Protein AF-A0A258X169-F1 (afdb_monomer_lite)

Foldseek 3Di:
DVVVVVVVVVVVVVVVVVVVVLVVQLVCLVPDDDPDPVVSVVSNCCSVCVVVVVVVVCVVPVVVPPDPPVVVVVLVVVLVVVLVVLVVCVVVVVDDPVVSVVVNVCSVPVPD

Secondary structure (DSSP, 8-state):
-HHHHHHHHHHHHHHHHHHHHHHHHHHHHHHS--SSHHHHHHHHHHHHHHHHHHHHHHHHHHTTT---THHHHHHHHHHHHHHHHHHHHHHTTSS-HHHHHHHHHHHHTTT-

Sequence (112 aa):
MEMMFGFVVFFYAMIVGVFILWLWALIDILISKFQDNLMQIVWLLVVFFLPFIGVILYLLMGRSMKLSRDHYSNNANQKYEQLSKIKELLDNGAISQEEFEAEKEKILNRDD

Structure (mmCIF, N/CA/C/O backbone):
data_AF-A0A258X169-F1
#
_entry.id   AF-A0A258X169-F1
#
loop_
_atom_site.group_PDB
_atom_site.id
_atom_site.type_symbol
_atom_site.label_atom_id
_atom_site.label_alt_id
_atom_site.label_comp_id
_atom_site.label_asym_id
_atom_site.label_entity_id
_atom_site.label_seq_id
_atom_site.pdbx_PDB_ins_code
_atom_site.Cartn_x
_atom_site.Cartn_y
_atom_site.Cartn_z
_atom_site.occupancy
_atom_site.B_iso_or_equiv
_atom_site.auth_seq_id
_atom_site.auth_comp_id
_atom_site.auth_asym_id
_atom_site.auth_atom_id
_atom_site.pdbx_PDB_model_num
ATOM 1 N N . MET A 1 1 ? -15.936 17.761 -17.996 1.00 69.56 1 MET A N 1
ATOM 2 C CA . MET A 1 1 ? -15.572 16.559 -18.776 1.00 69.56 1 MET A CA 1
ATOM 3 C C . MET A 1 1 ? -14.177 16.719 -19.377 1.00 69.56 1 MET A C 1
ATOM 5 O O . MET A 1 1 ? -13.305 15.951 -19.001 1.00 69.56 1 MET A O 1
ATOM 9 N N . GLU A 1 2 ? -13.921 17.783 -20.146 1.00 81.00 2 GLU A N 1
ATOM 10 C CA . GLU A 1 2 ? -12.597 18.119 -20.723 1.00 81.00 2 GLU A CA 1
ATOM 11 C C . GLU A 1 2 ? -11.435 18.165 -19.707 1.00 81.00 2 GLU A C 1
ATOM 13 O O . GLU A 1 2 ? -10.386 17.564 -19.920 1.00 81.00 2 GLU A O 1
ATOM 18 N N . MET A 1 3 ? -11.630 18.803 -18.546 1.00 84.69 3 MET A N 1
ATOM 19 C CA . MET A 1 3 ? -10.583 18.899 -17.512 1.00 84.69 3 MET A CA 1
ATOM 20 C C . MET A 1 3 ? -10.167 17.529 -16.948 1.00 84.69 3 MET A C 1
ATOM 22 O O . MET A 1 3 ? -8.992 17.304 -16.682 1.00 84.69 3 MET A O 1
ATOM 26 N N . MET A 1 4 ? -11.106 16.587 -16.800 1.00 87.69 4 MET A N 1
ATOM 27 C CA . MET A 1 4 ? -10.809 15.240 -16.288 1.00 87.69 4 MET A CA 1
ATOM 28 C C . MET A 1 4 ? -9.999 14.420 -17.296 1.00 87.69 4 MET A C 1
ATOM 30 O O . MET A 1 4 ? -9.123 13.658 -16.896 1.00 87.69 4 MET A O 1
ATOM 34 N N . PHE A 1 5 ? -10.255 14.605 -18.594 1.00 90.81 5 PHE A N 1
ATOM 35 C CA . PHE A 1 5 ? -9.509 13.939 -19.658 1.00 90.81 5 PHE A CA 1
ATOM 36 C C . PHE A 1 5 ? -8.026 14.340 -19.643 1.00 90.81 5 PHE A C 1
ATOM 38 O O . PHE A 1 5 ? -7.159 1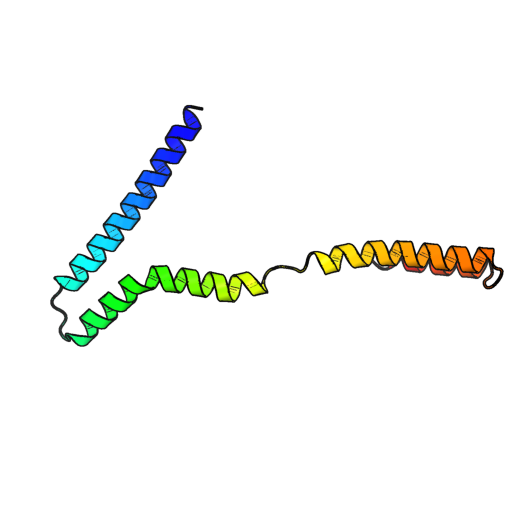3.469 -19.675 1.00 90.81 5 PHE A O 1
ATOM 45 N N . GLY A 1 6 ? -7.729 15.635 -19.480 1.00 92.94 6 GLY A N 1
ATOM 46 C CA . GLY A 1 6 ? -6.351 16.127 -19.365 1.00 92.94 6 GLY A CA 1
ATOM 47 C C . GLY A 1 6 ? -5.583 15.513 -18.189 1.00 92.94 6 GLY A C 1
ATOM 48 O O . GLY A 1 6 ? -4.450 15.065 -18.362 1.00 92.94 6 GLY A O 1
ATOM 49 N N . PHE A 1 7 ? -6.213 15.408 -17.012 1.00 94.19 7 PHE A N 1
ATOM 50 C CA . PHE A 1 7 ? -5.597 14.747 -15.855 1.00 94.19 7 PHE A CA 1
ATOM 51 C C . PHE A 1 7 ? -5.314 13.265 -16.117 1.00 94.19 7 PHE A C 1
ATOM 53 O O . PHE A 1 7 ? -4.217 12.797 -15.823 1.00 94.19 7 PHE A O 1
ATOM 60 N N . VAL A 1 8 ? -6.262 12.529 -16.702 1.00 94.44 8 VAL A N 1
ATOM 61 C CA . VAL A 1 8 ? -6.076 11.102 -17.013 1.00 94.44 8 VAL A CA 1
ATOM 62 C C . VAL A 1 8 ? -4.914 10.896 -17.985 1.00 94.44 8 VAL A C 1
ATOM 64 O O . VAL A 1 8 ? -4.064 10.042 -17.739 1.00 94.44 8 VAL A O 1
ATOM 67 N N . VAL A 1 9 ? -4.829 11.705 -19.044 1.00 95.62 9 VAL A N 1
ATOM 68 C CA . VAL A 1 9 ? -3.723 11.644 -20.013 1.00 95.62 9 VAL A CA 1
ATOM 69 C C . VAL A 1 9 ? -2.386 11.979 -19.350 1.00 95.62 9 VAL A C 1
ATOM 71 O O . VAL A 1 9 ? -1.400 11.286 -19.593 1.00 95.62 9 VAL A O 1
ATOM 74 N N . PHE A 1 10 ? -2.346 12.983 -18.470 1.00 95.25 10 PHE A N 1
ATOM 75 C CA . PHE A 1 10 ? -1.141 13.344 -17.722 1.00 95.25 10 PHE A CA 1
ATOM 76 C C . PHE A 1 10 ? -0.656 12.207 -16.809 1.00 95.25 10 PHE A C 1
ATOM 78 O O . PHE A 1 10 ? 0.513 11.826 -16.867 1.00 95.25 10 PHE A O 1
ATOM 85 N N . PHE A 1 11 ? -1.548 11.614 -16.008 1.00 95.19 11 PHE A N 1
ATOM 86 C CA . PHE A 1 11 ? -1.201 10.475 -15.152 1.00 95.19 11 PHE A CA 1
ATOM 87 C C . PHE A 1 11 ? -0.762 9.260 -15.970 1.00 95.19 11 PHE A C 1
ATOM 89 O O . PHE A 1 11 ? 0.210 8.598 -15.609 1.00 95.19 11 PHE A O 1
ATOM 96 N N . TYR A 1 12 ? -1.433 8.987 -17.089 1.00 95.75 12 TYR A N 1
ATOM 97 C CA . TYR A 1 12 ? -1.048 7.909 -17.991 1.00 95.75 12 TYR A CA 1
ATOM 98 C C . TYR A 1 12 ? 0.357 8.131 -18.568 1.00 95.75 12 TYR A C 1
ATOM 100 O O . TYR A 1 12 ? 1.197 7.237 -18.495 1.00 95.75 12 TYR A O 1
ATOM 108 N N . ALA A 1 13 ? 0.653 9.339 -19.057 1.00 96.44 13 ALA A N 1
ATOM 109 C CA . ALA A 1 13 ? 1.979 9.700 -19.552 1.00 96.44 13 ALA A CA 1
ATOM 110 C C . ALA A 1 13 ? 3.059 9.577 -18.463 1.00 96.44 13 ALA A C 1
ATOM 112 O O . ALA A 1 13 ? 4.151 9.082 -18.738 1.00 96.44 13 ALA A O 1
ATOM 113 N N . MET A 1 14 ? 2.748 9.956 -17.219 1.00 96.50 14 MET A N 1
ATOM 114 C CA . MET A 1 14 ? 3.657 9.803 -16.081 1.00 96.50 14 MET A CA 1
ATOM 115 C C . MET A 1 14 ? 3.962 8.327 -15.786 1.00 96.50 14 MET A C 1
ATOM 117 O O . MET A 1 14 ? 5.127 7.967 -15.627 1.00 96.50 14 MET A O 1
ATOM 121 N N . ILE A 1 15 ? 2.942 7.460 -15.764 1.00 94.88 15 ILE A N 1
ATOM 122 C CA . ILE A 1 15 ? 3.110 6.010 -15.553 1.00 94.88 15 ILE A CA 1
ATOM 123 C C . ILE A 1 15 ? 3.971 5.403 -16.663 1.00 94.88 15 ILE A C 1
ATOM 125 O O . ILE A 1 15 ? 4.916 4.666 -16.379 1.00 94.88 15 ILE A O 1
ATOM 129 N N . VAL A 1 16 ? 3.682 5.745 -17.920 1.00 96.56 16 VAL A N 1
ATOM 130 C CA . VAL A 1 16 ? 4.468 5.289 -19.073 1.00 96.56 16 VAL A CA 1
ATOM 131 C C . VAL A 1 16 ? 5.914 5.785 -18.978 1.00 96.56 16 VAL A C 1
ATOM 133 O O . VAL A 1 16 ? 6.834 5.010 -19.218 1.00 96.56 16 VAL A O 1
ATOM 136 N N . GLY A 1 17 ? 6.140 7.035 -18.565 1.00 96.06 17 GLY A N 1
ATOM 137 C CA . GLY A 1 17 ? 7.481 7.587 -18.363 1.00 96.06 17 GLY A CA 1
ATOM 138 C C . GLY A 1 17 ? 8.287 6.826 -17.308 1.00 96.06 17 GLY A C 1
ATOM 139 O O . GLY A 1 17 ? 9.428 6.444 -17.560 1.00 96.06 17 GLY A O 1
ATOM 140 N N . VAL A 1 18 ? 7.681 6.530 -16.154 1.00 94.44 18 VAL A N 1
ATOM 141 C CA . VAL A 1 18 ? 8.315 5.710 -15.105 1.00 94.44 18 VAL A CA 1
ATOM 142 C C . VAL A 1 18 ? 8.615 4.297 -15.617 1.00 94.44 18 VAL A C 1
ATOM 144 O O . VAL A 1 18 ? 9.684 3.758 -15.338 1.00 94.44 18 VAL A O 1
ATOM 147 N N . PHE A 1 19 ? 7.717 3.712 -16.412 1.00 94.38 19 PHE A N 1
ATOM 148 C CA . PHE A 1 19 ? 7.930 2.395 -17.012 1.00 94.38 19 PHE A CA 1
ATOM 149 C C . PHE A 1 19 ? 9.094 2.384 -18.015 1.00 94.38 19 PHE A C 1
ATOM 151 O O . PHE A 1 19 ? 9.907 1.462 -18.005 1.00 94.38 19 PHE A O 1
ATOM 158 N N . ILE A 1 20 ? 9.226 3.431 -18.834 1.00 96.25 20 ILE A N 1
ATOM 159 C CA . ILE A 1 20 ? 10.361 3.597 -19.753 1.00 96.25 20 ILE A CA 1
ATOM 160 C C . ILE A 1 20 ? 11.673 3.709 -18.972 1.00 96.25 20 ILE A C 1
ATOM 162 O O . ILE A 1 20 ? 12.645 3.054 -19.339 1.00 96.25 20 ILE A O 1
ATOM 166 N N . LEU A 1 21 ? 11.709 4.485 -17.883 1.00 94.50 21 LEU A N 1
ATOM 167 C CA . LEU A 1 21 ? 12.898 4.594 -17.030 1.00 94.50 21 LEU A CA 1
ATOM 168 C C . LEU A 1 21 ? 13.264 3.258 -16.377 1.00 94.50 21 LEU A C 1
ATOM 170 O O . LEU A 1 21 ? 14.442 2.917 -16.302 1.00 94.50 21 LEU A O 1
ATOM 174 N N . TRP A 1 22 ? 12.269 2.482 -15.945 1.00 93.81 22 TRP A N 1
ATOM 175 C CA . TRP A 1 22 ? 12.491 1.143 -15.403 1.00 93.81 22 TRP A CA 1
ATOM 176 C C . TRP A 1 22 ? 13.090 0.192 -16.451 1.00 93.81 22 TRP A C 1
ATOM 178 O O . TRP A 1 22 ? 14.082 -0.480 -16.170 1.00 93.81 22 TRP A O 1
ATOM 188 N N . LEU A 1 23 ? 12.560 0.187 -17.680 1.00 93.88 23 LEU A N 1
ATOM 189 C CA . LEU A 1 23 ? 13.137 -0.586 -18.788 1.00 93.88 23 LEU A CA 1
ATOM 190 C C . LEU A 1 23 ? 14.549 -0.115 -19.148 1.00 93.88 23 LEU A C 1
ATOM 192 O O . LEU A 1 23 ? 15.429 -0.939 -19.385 1.00 93.88 23 LEU A O 1
ATOM 196 N N . TRP A 1 24 ? 14.775 1.198 -19.172 1.00 95.31 24 TRP A N 1
ATOM 197 C CA . TRP A 1 24 ? 16.090 1.770 -19.438 1.00 95.31 24 TRP A CA 1
ATOM 198 C C . TRP A 1 24 ? 17.112 1.329 -18.389 1.00 95.31 24 TRP A C 1
ATOM 200 O O . TRP A 1 24 ? 18.196 0.899 -18.761 1.00 95.31 24 TRP A O 1
ATOM 210 N N . ALA A 1 25 ? 16.746 1.327 -17.104 1.00 92.88 25 ALA A N 1
ATOM 211 C CA . ALA A 1 25 ? 17.606 0.830 -16.033 1.00 92.88 25 ALA A CA 1
ATOM 212 C C . ALA A 1 25 ? 17.946 -0.664 -16.193 1.00 92.88 25 ALA A C 1
ATOM 214 O O . ALA A 1 25 ? 19.087 -1.060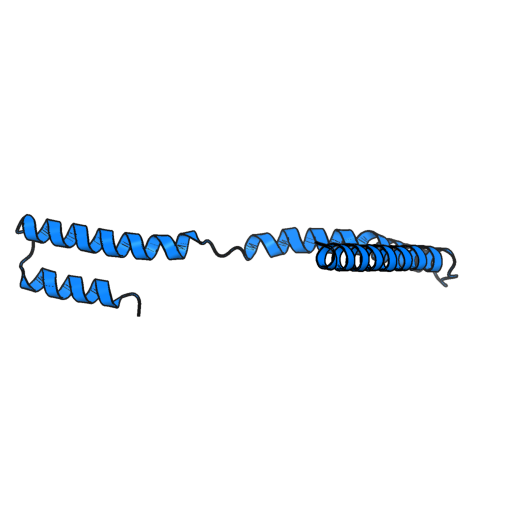 -15.972 1.00 92.88 25 ALA A O 1
ATOM 215 N N . LEU A 1 26 ? 16.992 -1.502 -16.620 1.00 92.75 26 LEU A N 1
ATOM 216 C CA . LEU A 1 26 ? 17.273 -2.913 -16.917 1.00 92.75 26 LEU A CA 1
ATOM 217 C C . LEU A 1 26 ? 18.274 -3.065 -18.070 1.00 92.75 26 LEU A C 1
ATOM 219 O O . LEU A 1 26 ? 19.197 -3.873 -17.980 1.00 92.75 26 LEU A O 1
ATOM 223 N N . ILE A 1 27 ? 18.106 -2.284 -19.140 1.00 92.88 27 ILE A N 1
ATOM 224 C CA . ILE A 1 27 ? 19.021 -2.281 -20.287 1.00 92.88 27 ILE A CA 1
ATOM 225 C C . ILE A 1 27 ? 20.408 -1.780 -19.868 1.00 92.88 27 ILE A C 1
ATOM 227 O O . ILE A 1 27 ? 21.408 -2.392 -20.238 1.00 92.88 27 ILE A O 1
ATOM 231 N N . ASP A 1 28 ? 20.475 -0.715 -19.072 1.00 93.31 28 ASP A N 1
ATOM 232 C CA . ASP A 1 28 ? 21.723 -0.164 -18.544 1.00 93.31 28 ASP A CA 1
ATOM 233 C C . ASP A 1 28 ? 22.487 -1.210 -17.719 1.00 93.31 28 ASP A C 1
ATOM 235 O O . ASP A 1 28 ? 23.667 -1.448 -17.967 1.00 93.31 28 ASP A O 1
ATOM 239 N N . ILE A 1 29 ? 21.800 -1.952 -16.843 1.00 91.50 29 ILE A N 1
ATOM 240 C CA . ILE A 1 29 ? 22.401 -3.052 -16.070 1.00 91.50 29 ILE A CA 1
ATOM 241 C C . ILE A 1 29 ? 22.884 -4.193 -16.978 1.00 91.50 29 ILE A C 1
ATOM 243 O O . ILE A 1 29 ? 23.916 -4.805 -16.703 1.00 91.50 29 ILE A O 1
ATOM 247 N N . LEU A 1 30 ? 22.166 -4.507 -18.059 1.00 87.38 30 LEU A N 1
ATOM 248 C CA . LEU A 1 30 ? 22.566 -5.556 -19.006 1.00 87.38 30 LEU A CA 1
ATOM 249 C C . LEU A 1 30 ? 23.795 -5.162 -19.838 1.00 87.38 30 LEU A C 1
ATOM 251 O O . LEU A 1 30 ? 24.626 -6.020 -20.137 1.00 87.38 30 LEU A O 1
ATOM 255 N N . ILE A 1 31 ? 23.911 -3.887 -20.216 1.00 88.31 31 ILE A N 1
ATOM 256 C CA . ILE A 1 31 ? 25.014 -3.365 -21.040 1.00 88.31 31 ILE A CA 1
ATOM 257 C C . ILE A 1 31 ? 26.240 -3.017 -20.185 1.00 88.31 31 ILE A C 1
ATOM 259 O O . ILE A 1 31 ? 27.376 -3.110 -20.661 1.00 88.31 31 ILE A O 1
ATOM 263 N N . SER A 1 32 ? 26.027 -2.616 -18.932 1.00 85.62 32 SER A N 1
ATOM 264 C CA . SER A 1 32 ? 27.091 -2.206 -18.026 1.00 85.62 32 SER A CA 1
ATOM 265 C C . SER A 1 32 ? 28.062 -3.353 -17.752 1.00 85.62 32 SER A C 1
ATOM 267 O O . SER A 1 32 ? 27.682 -4.474 -17.409 1.00 85.62 32 SER A O 1
ATOM 269 N N . LYS A 1 33 ? 29.356 -3.060 -17.908 1.00 77.62 33 LYS A N 1
ATOM 270 C CA . LYS A 1 33 ? 30.441 -3.993 -17.603 1.00 77.62 33 LYS A CA 1
ATOM 271 C C . LYS A 1 33 ? 30.746 -3.920 -16.113 1.00 77.62 33 LYS A C 1
ATOM 273 O O . LYS A 1 33 ? 31.607 -3.151 -15.687 1.00 77.62 33 LYS A O 1
ATOM 278 N N . PHE A 1 34 ? 30.034 -4.714 -15.324 1.00 77.19 34 PHE A N 1
ATOM 279 C CA . PHE A 1 34 ? 30.386 -4.910 -13.923 1.00 77.19 34 PHE A CA 1
ATOM 280 C C . PHE A 1 34 ? 31.681 -5.719 -13.817 1.00 77.19 34 PHE A C 1
ATOM 282 O O . PHE A 1 34 ? 31.965 -6.571 -14.657 1.00 77.19 34 PHE A O 1
ATOM 289 N N . GLN A 1 35 ? 32.479 -5.440 -12.785 1.00 74.81 35 GLN A N 1
ATOM 290 C CA . GLN A 1 35 ? 33.709 -6.197 -12.524 1.00 74.81 35 GLN A CA 1
ATOM 291 C C . GLN A 1 35 ? 33.403 -7.666 -12.201 1.00 74.81 35 GLN A C 1
ATOM 293 O O . GLN A 1 35 ? 34.124 -8.554 -12.645 1.00 74.81 35 GLN A O 1
ATOM 298 N N . ASP A 1 36 ? 32.286 -7.904 -11.509 1.00 83.44 36 ASP A N 1
ATOM 299 C CA . ASP A 1 36 ? 31.795 -9.229 -11.159 1.00 83.44 36 ASP A CA 1
ATOM 300 C C . ASP A 1 36 ? 30.458 -9.517 -11.849 1.00 83.44 36 ASP A C 1
ATOM 302 O O . ASP A 1 36 ? 29.461 -8.824 -11.619 1.00 83.44 36 ASP A O 1
ATOM 306 N N . ASN A 1 37 ? 30.396 -10.609 -12.617 1.00 84.25 37 ASN A N 1
ATOM 307 C CA . ASN A 1 37 ? 29.158 -11.076 -13.258 1.00 84.25 37 ASN A CA 1
ATOM 308 C C . ASN A 1 37 ? 28.034 -11.327 -12.235 1.00 84.25 37 ASN A C 1
ATOM 310 O O . ASN A 1 37 ? 26.859 -11.112 -12.524 1.0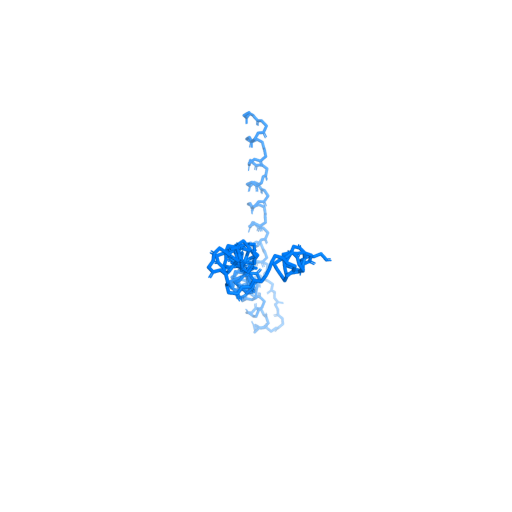0 84.25 37 ASN A O 1
ATOM 314 N N . LEU A 1 38 ? 28.386 -11.763 -11.020 1.00 87.56 38 LEU A N 1
ATOM 315 C CA . LEU A 1 38 ? 27.419 -11.976 -9.940 1.00 87.56 38 LEU A CA 1
ATOM 316 C C . LEU A 1 38 ? 26.763 -10.665 -9.498 1.00 87.56 38 LEU A C 1
ATOM 318 O O . LEU A 1 38 ? 25.556 -10.636 -9.278 1.00 87.56 38 LEU A O 1
ATOM 322 N N . MET A 1 39 ? 27.529 -9.574 -9.416 1.00 87.56 39 MET A N 1
ATOM 323 C CA . MET A 1 39 ? 27.012 -8.269 -9.004 1.00 87.56 39 MET A CA 1
ATOM 324 C C . MET A 1 39 ? 26.002 -7.725 -10.021 1.00 87.56 39 MET A C 1
ATOM 326 O O . MET A 1 39 ? 24.958 -7.200 -9.637 1.00 87.56 39 MET A O 1
ATOM 330 N N . GLN A 1 40 ? 26.266 -7.925 -11.313 1.00 88.50 40 GLN A N 1
ATOM 331 C CA . GLN A 1 40 ? 25.328 -7.584 -12.384 1.00 88.50 40 GLN A CA 1
ATOM 332 C C . GLN A 1 40 ? 23.998 -8.334 -12.238 1.00 88.50 40 GLN A C 1
ATOM 334 O O . GLN A 1 40 ? 22.930 -7.729 -12.317 1.00 88.50 40 GLN A O 1
ATOM 339 N N . ILE A 1 41 ? 24.058 -9.646 -11.980 1.00 90.19 41 ILE A N 1
ATOM 340 C CA . ILE A 1 41 ? 22.865 -10.483 -11.790 1.00 90.19 41 ILE A CA 1
ATOM 341 C C . ILE A 1 41 ? 22.093 -10.050 -10.537 1.00 90.19 41 ILE A C 1
ATOM 343 O O . ILE A 1 41 ? 20.866 -9.986 -10.578 1.00 90.19 41 ILE A O 1
ATOM 347 N N . VAL A 1 42 ? 22.786 -9.708 -9.445 1.00 92.50 42 VAL A N 1
ATOM 348 C CA . VAL A 1 42 ? 22.155 -9.197 -8.217 1.00 92.50 42 VAL A CA 1
ATOM 349 C C . VAL A 1 42 ? 21.409 -7.892 -8.491 1.00 92.50 42 VAL A C 1
ATOM 351 O O . VAL A 1 42 ? 20.237 -7.789 -8.138 1.00 92.50 42 VAL A O 1
ATOM 354 N N . TRP A 1 43 ? 22.034 -6.920 -9.161 1.00 91.88 43 TRP A N 1
ATOM 355 C CA . TRP A 1 43 ? 21.374 -5.655 -9.503 1.00 91.88 43 TRP A CA 1
ATOM 356 C C . TRP A 1 43 ? 20.185 -5.844 -10.444 1.00 91.88 43 TRP A C 1
ATOM 358 O O . TRP A 1 43 ? 19.133 -5.240 -10.224 1.00 91.88 43 TRP A O 1
ATOM 368 N N . LEU A 1 44 ? 20.315 -6.725 -11.439 1.00 92.94 44 LEU A N 1
ATOM 369 C CA . LEU A 1 44 ? 19.223 -7.073 -12.345 1.00 92.94 44 LEU A CA 1
ATOM 370 C C . LEU A 1 44 ? 18.037 -7.659 -11.570 1.00 92.94 44 LEU A C 1
ATOM 372 O O . LEU A 1 44 ? 16.902 -7.224 -11.753 1.00 92.94 44 LEU A O 1
ATOM 376 N N . LEU A 1 45 ? 18.305 -8.611 -10.671 1.00 93.19 45 LEU A N 1
ATOM 377 C CA . LEU A 1 45 ? 17.291 -9.246 -9.835 1.00 93.19 45 LEU A CA 1
ATOM 378 C C . LEU A 1 45 ? 16.611 -8.216 -8.928 1.00 93.19 45 LEU A C 1
ATOM 380 O O . LEU A 1 45 ? 15.388 -8.169 -8.867 1.00 93.19 45 LEU A O 1
ATOM 384 N N . VAL A 1 46 ? 17.382 -7.359 -8.257 1.00 92.25 46 VAL A N 1
ATOM 385 C CA . VAL A 1 46 ? 16.840 -6.335 -7.355 1.00 92.25 46 VAL A CA 1
ATOM 386 C C . VAL A 1 46 ? 15.914 -5.379 -8.104 1.00 92.25 46 VAL A C 1
ATOM 388 O O . VAL A 1 46 ? 14.778 -5.196 -7.676 1.00 92.25 46 VAL A O 1
ATOM 391 N N . VAL A 1 47 ? 16.347 -4.813 -9.235 1.00 92.56 47 VAL A N 1
ATOM 392 C CA . VAL A 1 47 ? 15.539 -3.854 -10.015 1.00 92.56 47 VAL A CA 1
ATOM 393 C C . VAL A 1 47 ? 14.308 -4.517 -10.639 1.00 92.56 47 VAL A C 1
ATOM 395 O O . VAL A 1 47 ? 13.240 -3.903 -10.705 1.00 92.56 47 VAL A O 1
ATOM 398 N N . PHE A 1 48 ? 14.424 -5.781 -11.047 1.00 93.25 48 PHE A N 1
ATOM 399 C CA . PHE A 1 48 ? 13.307 -6.548 -11.591 1.00 93.25 48 PHE A CA 1
ATOM 400 C C . PHE A 1 48 ? 12.273 -6.932 -10.521 1.00 93.25 48 PHE A C 1
ATOM 402 O O . PHE A 1 48 ? 11.070 -6.834 -10.763 1.00 93.25 48 PHE A O 1
ATOM 409 N N . PHE A 1 49 ? 12.718 -7.341 -9.327 1.00 94.00 49 PHE A N 1
ATOM 410 C CA . PHE A 1 49 ? 11.837 -7.787 -8.244 1.00 94.00 49 PHE A CA 1
ATOM 411 C C . PHE A 1 49 ? 11.313 -6.654 -7.351 1.00 94.00 49 PHE A C 1
ATOM 413 O O . PHE A 1 49 ? 10.312 -6.853 -6.660 1.00 94.00 49 PHE A O 1
ATOM 420 N N . LEU A 1 50 ? 11.919 -5.462 -7.387 1.00 90.75 50 LEU A N 1
ATOM 421 C CA . LEU A 1 50 ? 11.485 -4.278 -6.637 1.00 90.75 50 LEU A CA 1
ATOM 422 C C . LEU A 1 50 ? 9.963 -4.009 -6.700 1.00 90.75 50 LEU A C 1
ATOM 424 O O . LEU A 1 50 ? 9.357 -3.861 -5.633 1.00 90.75 50 LEU A O 1
ATOM 428 N N . PRO A 1 51 ? 9.306 -3.988 -7.884 1.00 87.88 51 PRO A N 1
ATOM 429 C CA . PRO A 1 51 ? 7.860 -3.766 -7.958 1.00 87.88 51 PRO A CA 1
ATOM 430 C C . PRO A 1 51 ? 7.046 -4.849 -7.233 1.00 87.88 51 PRO A C 1
ATOM 432 O O . PRO A 1 51 ? 6.032 -4.542 -6.609 1.00 87.88 51 PRO A O 1
ATOM 435 N N . PHE A 1 52 ? 7.498 -6.104 -7.248 1.00 90.44 52 PHE A N 1
ATOM 436 C CA . PHE A 1 52 ? 6.812 -7.216 -6.583 1.00 90.44 52 PHE A CA 1
ATOM 437 C C . PHE A 1 52 ? 7.000 -7.187 -5.066 1.00 90.44 52 PHE A C 1
ATOM 439 O O . PHE A 1 52 ? 6.058 -7.449 -4.317 1.00 90.44 52 PHE A O 1
ATOM 446 N N . ILE A 1 53 ? 8.197 -6.822 -4.602 1.00 89.56 53 ILE A N 1
ATOM 447 C CA . ILE A 1 53 ? 8.503 -6.667 -3.174 1.00 89.56 53 ILE A CA 1
ATOM 448 C C . ILE A 1 53 ? 7.588 -5.610 -2.548 1.00 89.56 53 ILE A C 1
ATOM 450 O O . ILE A 1 53 ? 7.053 -5.839 -1.465 1.00 89.56 53 ILE A O 1
ATOM 454 N N . GLY A 1 54 ? 7.326 -4.503 -3.252 1.00 85.50 54 GLY A N 1
ATOM 455 C CA . GLY A 1 54 ? 6.363 -3.492 -2.809 1.00 85.50 54 GLY A CA 1
ATOM 456 C C . GLY A 1 54 ? 4.953 -4.057 -2.588 1.00 85.50 54 GLY A C 1
ATOM 457 O O . GLY A 1 54 ? 4.333 -3.782 -1.561 1.00 85.50 54 GLY A O 1
ATOM 458 N N . VAL A 1 55 ? 4.469 -4.906 -3.503 1.00 89.81 55 VAL A N 1
ATOM 459 C CA . VAL A 1 55 ? 3.154 -5.567 -3.381 1.00 89.81 55 VAL A CA 1
ATOM 460 C C . VAL A 1 55 ? 3.123 -6.525 -2.190 1.00 89.81 55 VAL A C 1
ATOM 462 O O . VAL A 1 55 ? 2.169 -6.513 -1.412 1.00 89.81 55 VAL A O 1
ATOM 465 N N . ILE A 1 56 ? 4.170 -7.333 -2.012 1.00 90.19 56 ILE A N 1
ATOM 466 C CA . ILE A 1 56 ? 4.266 -8.281 -0.894 1.00 90.19 56 ILE A CA 1
ATOM 467 C C . ILE A 1 56 ? 4.281 -7.530 0.443 1.00 90.19 56 ILE A C 1
ATOM 469 O O . ILE A 1 56 ? 3.520 -7.879 1.344 1.00 90.19 56 ILE A O 1
ATOM 473 N N . LEU A 1 57 ? 5.080 -6.465 0.565 1.00 87.75 57 LEU A N 1
ATOM 474 C CA . LEU A 1 57 ? 5.109 -5.629 1.768 1.00 87.75 57 LEU A CA 1
ATOM 475 C C . LEU A 1 57 ? 3.743 -4.997 2.061 1.00 87.75 57 LEU A C 1
ATOM 477 O O . LEU A 1 57 ? 3.311 -5.001 3.215 1.00 87.75 57 LEU A O 1
ATOM 481 N N . TYR A 1 58 ? 3.037 -4.509 1.034 1.00 85.12 58 TYR A N 1
ATOM 482 C CA . TYR A 1 58 ? 1.683 -3.976 1.188 1.00 85.12 58 TYR A CA 1
ATOM 483 C C . TYR A 1 58 ? 0.701 -5.035 1.703 1.00 85.12 58 TYR A C 1
ATOM 485 O O . TYR A 1 58 ? -0.083 -4.754 2.605 1.00 85.12 58 TYR A O 1
ATOM 493 N N . LEU A 1 59 ? 0.755 -6.264 1.185 1.00 86.06 59 LEU A N 1
ATOM 494 C CA . LEU A 1 59 ? -0.135 -7.339 1.630 1.00 86.06 59 LEU A CA 1
ATOM 495 C C . LEU A 1 59 ? 0.163 -7.797 3.062 1.00 86.06 59 LEU A C 1
ATOM 497 O O . LEU A 1 59 ? -0.767 -8.082 3.818 1.00 86.06 59 LEU A O 1
ATOM 501 N N . LEU A 1 60 ? 1.441 -7.849 3.442 1.00 86.69 60 LEU A N 1
ATOM 502 C CA . LEU A 1 60 ? 1.853 -8.267 4.780 1.00 86.69 60 LEU A CA 1
ATOM 503 C C . LEU A 1 60 ? 1.535 -7.205 5.840 1.00 86.69 60 LEU A C 1
ATOM 505 O O . LEU A 1 60 ? 0.957 -7.536 6.874 1.00 86.69 60 LEU A O 1
ATOM 509 N N . MET A 1 61 ? 1.869 -5.935 5.591 1.00 83.56 61 MET A N 1
ATOM 510 C CA . MET A 1 61 ? 1.658 -4.857 6.568 1.00 83.56 61 MET A CA 1
ATOM 511 C C . MET A 1 61 ? 0.267 -4.221 6.483 1.00 83.56 61 MET A C 1
ATOM 513 O O . MET A 1 61 ? -0.315 -3.868 7.504 1.00 83.56 61 MET A O 1
ATOM 517 N N . GLY A 1 62 ? -0.314 -4.103 5.290 1.00 67.81 62 GLY A N 1
ATOM 518 C CA . GLY A 1 62 ? -1.618 -3.461 5.094 1.00 67.81 62 GLY A CA 1
ATOM 519 C C . GLY A 1 62 ? -2.781 -4.240 5.710 1.00 67.81 62 GLY A C 1
ATOM 520 O O . GLY A 1 62 ? -3.795 -3.648 6.079 1.00 67.81 62 GLY A O 1
ATOM 521 N N . ARG A 1 63 ? -2.642 -5.563 5.881 1.00 62.97 63 ARG A N 1
ATOM 522 C CA . ARG A 1 63 ? -3.695 -6.396 6.478 1.00 62.97 63 ARG A CA 1
ATOM 523 C C .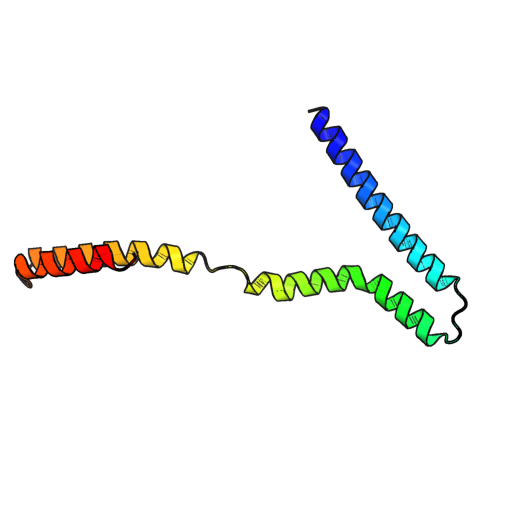 ARG A 1 63 ? -3.824 -6.210 7.993 1.00 62.97 63 ARG A C 1
ATOM 525 O O . ARG A 1 63 ? -4.937 -6.319 8.500 1.00 62.97 63 ARG A O 1
ATOM 532 N N . SER A 1 64 ? -2.735 -5.920 8.707 1.00 63.78 64 SER A N 1
ATOM 533 C CA . SER A 1 64 ? -2.747 -5.784 10.174 1.00 63.78 64 SER A CA 1
ATOM 534 C C . SER A 1 64 ? -3.162 -4.394 10.666 1.00 63.78 64 SER A C 1
ATOM 536 O O . SER A 1 64 ? -3.554 -4.255 11.819 1.00 63.78 64 SER A O 1
ATOM 538 N N . MET A 1 65 ? -3.135 -3.374 9.802 1.00 61.31 65 MET A N 1
ATOM 539 C CA . MET A 1 65 ? -3.491 -1.990 10.157 1.00 61.31 65 MET A CA 1
ATOM 540 C C . MET A 1 65 ? -4.978 -1.662 9.973 1.00 61.31 65 MET A C 1
ATOM 542 O O . MET A 1 65 ? -5.398 -0.520 10.167 1.00 61.31 65 MET A O 1
ATOM 546 N N . LYS A 1 66 ? -5.802 -2.643 9.588 1.00 60.16 66 LYS A N 1
ATOM 547 C CA . LYS A 1 66 ? -7.245 -2.441 9.498 1.00 60.16 66 LYS A CA 1
ATOM 548 C C . LYS A 1 66 ? -7.798 -2.374 10.922 1.00 60.16 66 LYS A C 1
ATOM 550 O O . LYS A 1 66 ? -8.043 -3.406 11.536 1.00 60.16 66 LYS A O 1
ATOM 555 N N . LEU A 1 67 ? -7.972 -1.158 11.445 1.00 59.72 67 LEU A N 1
ATOM 556 C CA . LEU A 1 67 ? -8.744 -0.912 12.662 1.00 59.72 67 LEU A CA 1
ATOM 557 C C . LEU A 1 67 ? -10.073 -1.660 12.532 1.00 59.72 67 LEU A C 1
ATOM 559 O O . LEU A 1 67 ? -10.869 -1.366 11.633 1.00 59.72 67 LEU A O 1
ATOM 563 N N . SER A 1 68 ? -10.287 -2.653 13.395 1.00 60.00 68 SER A N 1
ATOM 564 C CA . SER A 1 68 ? -11.561 -3.349 13.510 1.00 60.00 68 SER A CA 1
ATOM 565 C C . SER A 1 68 ? -12.616 -2.316 13.880 1.00 60.00 68 SER A C 1
ATOM 567 O O . SER A 1 68 ? -12.751 -1.916 15.036 1.00 60.00 68 SER A O 1
ATOM 569 N N . ARG A 1 69 ? -13.364 -1.864 12.872 1.00 58.94 69 ARG A N 1
ATOM 570 C CA . ARG A 1 69 ? -14.520 -0.965 13.003 1.00 58.94 69 ARG A CA 1
ATOM 571 C C . ARG A 1 69 ? -15.549 -1.514 14.005 1.00 58.94 69 ARG A C 1
ATOM 573 O O . ARG A 1 69 ? -16.309 -0.757 14.602 1.00 58.94 69 ARG A O 1
ATOM 580 N N . ASP A 1 70 ? -15.484 -2.820 14.237 1.00 61.53 70 ASP A N 1
ATOM 581 C CA . ASP A 1 70 ? -16.271 -3.580 15.196 1.00 61.53 70 ASP A CA 1
ATOM 582 C C . ASP A 1 70 ? -16.061 -3.123 16.649 1.00 61.53 70 ASP A C 1
ATOM 584 O O . ASP A 1 70 ? -17.013 -3.132 17.423 1.00 61.53 70 ASP A O 1
ATOM 588 N N . HIS A 1 71 ? -14.873 -2.651 17.049 1.00 59.22 71 HIS A N 1
ATOM 589 C CA . HIS A 1 71 ? -14.658 -2.240 18.446 1.00 59.22 71 HIS A CA 1
ATOM 590 C C . HIS A 1 71 ? -15.381 -0.936 18.816 1.00 59.22 71 HIS A C 1
ATOM 592 O O . HIS A 1 71 ? -15.841 -0.806 19.947 1.00 59.22 71 HIS A O 1
ATOM 598 N N . TYR A 1 72 ? -15.544 -0.002 17.872 1.00 57.09 72 TYR A N 1
ATOM 599 C CA . TYR A 1 72 ? -16.233 1.267 18.141 1.00 57.09 72 TYR A CA 1
ATOM 600 C C . TYR A 1 72 ? -17.762 1.108 18.120 1.00 57.09 72 TYR A C 1
ATOM 602 O O . TYR A 1 72 ? -18.463 1.668 18.956 1.00 57.09 72 TYR A O 1
ATOM 610 N N . SER A 1 73 ? -18.293 0.284 17.208 1.00 62.09 73 SER A N 1
ATOM 611 C CA . SER A 1 73 ? -19.742 0.055 17.100 1.00 62.09 73 SER A CA 1
ATOM 612 C C . SER A 1 73 ? -20.320 -0.779 18.249 1.00 62.09 73 SER A C 1
ATOM 614 O O . SER A 1 73 ? -21.505 -0.651 18.552 1.00 62.09 73 SER A O 1
ATOM 616 N N . ASN A 1 74 ? -19.522 -1.646 18.877 1.00 62.88 74 ASN A N 1
ATOM 617 C CA . ASN A 1 74 ? -19.998 -2.505 19.963 1.00 62.88 74 ASN A CA 1
ATOM 618 C C . ASN A 1 74 ? -20.170 -1.756 21.295 1.00 62.88 74 ASN A C 1
ATOM 620 O O . ASN A 1 74 ? -21.093 -2.075 22.041 1.00 62.88 74 ASN A O 1
ATOM 624 N N . ASN A 1 75 ? -19.347 -0.741 21.583 1.00 64.25 75 ASN A N 1
ATOM 625 C CA . ASN A 1 75 ? -19.433 0.009 22.842 1.00 64.25 75 ASN A CA 1
ATOM 626 C C . ASN A 1 75 ? -20.776 0.767 22.961 1.00 64.25 75 ASN A C 1
ATOM 628 O O . ASN A 1 75 ? -21.499 0.580 23.941 1.00 64.25 75 ASN A O 1
ATOM 632 N N . ALA A 1 76 ? -21.167 1.525 21.928 1.00 70.25 76 ALA A N 1
ATOM 633 C CA . ALA A 1 76 ? -22.419 2.287 21.941 1.00 70.25 76 ALA A CA 1
ATOM 634 C C . ALA A 1 76 ? -23.654 1.389 22.137 1.00 70.25 76 ALA A C 1
ATOM 636 O O . ALA A 1 76 ? -24.508 1.683 22.972 1.00 70.25 76 ALA A O 1
ATOM 637 N N . ASN A 1 77 ? -23.732 0.256 21.429 1.00 74.56 77 ASN A N 1
ATOM 638 C CA . ASN A 1 77 ? -24.844 -0.686 21.586 1.00 74.56 77 ASN A CA 1
ATOM 639 C C . ASN A 1 77 ? -24.888 -1.304 22.993 1.00 74.56 77 ASN A C 1
ATOM 641 O O . ASN A 1 77 ? -25.964 -1.387 23.582 1.00 74.56 77 ASN A O 1
ATOM 645 N N . GLN A 1 78 ? -23.735 -1.658 23.575 1.00 81.56 78 GLN A N 1
ATOM 646 C CA . GLN A 1 78 ? -23.675 -2.164 24.950 1.00 81.56 78 GLN A CA 1
ATOM 647 C C . GLN A 1 78 ? -24.158 -1.141 25.985 1.00 81.56 78 GLN A C 1
ATOM 649 O O . GLN A 1 78 ? -24.803 -1.530 26.957 1.00 81.56 78 GLN A O 1
ATOM 654 N N . LYS A 1 79 ? -23.879 0.153 25.785 1.00 82.56 79 LYS A N 1
ATOM 655 C CA . LYS A 1 79 ? -24.335 1.240 26.665 1.00 82.56 79 LYS A CA 1
ATOM 656 C C . LYS A 1 79 ? -25.862 1.324 26.715 1.00 82.56 79 LYS A C 1
ATOM 658 O O . LYS A 1 79 ? -26.444 1.314 27.797 1.00 82.56 79 LYS A O 1
ATOM 663 N N . TYR A 1 80 ? -26.522 1.335 25.556 1.00 82.69 80 TYR A N 1
ATOM 664 C CA . TYR A 1 80 ? -27.988 1.355 25.485 1.00 82.69 80 TYR A CA 1
ATOM 665 C C . TYR A 1 80 ? -28.618 0.053 25.992 1.00 82.69 80 TYR A C 1
ATOM 667 O O . TYR A 1 80 ? -29.646 0.095 26.668 1.00 82.69 80 TYR A O 1
ATOM 675 N N . GLU A 1 81 ? -27.990 -1.096 25.732 1.00 86.06 81 GLU A N 1
ATOM 676 C CA . GLU A 1 81 ? -28.457 -2.386 26.247 1.00 86.06 81 GLU A CA 1
ATOM 677 C C . GLU A 1 81 ? -28.380 -2.449 27.786 1.00 86.06 81 GLU A C 1
ATOM 679 O O . GLU A 1 81 ? -29.300 -2.951 28.430 1.00 86.06 81 GLU A O 1
ATOM 684 N N . GLN A 1 82 ? -27.330 -1.881 28.395 1.00 85.56 82 GLN A N 1
ATOM 685 C CA . GLN A 1 82 ? -27.201 -1.757 29.855 1.00 85.56 82 GLN A CA 1
ATOM 686 C C . GLN A 1 82 ? -28.284 -0.848 30.450 1.00 85.56 82 GLN A C 1
ATOM 688 O O . GLN A 1 82 ? -28.907 -1.220 31.444 1.00 85.56 82 GLN A O 1
ATOM 693 N N . LEU A 1 83 ? -28.571 0.291 29.809 1.00 88.69 83 LEU A N 1
ATOM 694 C CA . LEU A 1 83 ? -29.659 1.185 30.222 1.00 88.69 83 LEU A CA 1
ATOM 695 C C . LEU A 1 83 ? -31.033 0.503 30.133 1.00 88.69 83 LEU A C 1
ATOM 697 O O . LEU A 1 83 ? -31.862 0.678 31.025 1.00 88.69 83 LEU A O 1
ATOM 701 N N . SER A 1 84 ? -31.263 -0.307 29.094 1.00 90.12 84 SER A N 1
ATOM 702 C CA . SER A 1 84 ? -32.498 -1.088 28.943 1.00 90.12 84 SER A CA 1
ATOM 703 C C . SER A 1 84 ? -32.671 -2.110 30.068 1.00 90.12 84 SER A C 1
ATOM 705 O O . SER A 1 84 ? -33.749 -2.193 30.650 1.00 90.12 84 SER A O 1
ATOM 707 N N . LYS A 1 85 ? -31.613 -2.859 30.406 1.00 89.75 85 LYS A N 1
ATOM 708 C CA . LYS A 1 85 ? -31.645 -3.871 31.478 1.00 89.75 85 LYS A CA 1
ATOM 709 C C . LYS A 1 85 ? -31.879 -3.246 32.849 1.00 89.75 85 LYS A C 1
ATOM 711 O O . LYS A 1 85 ? -32.670 -3.756 33.630 1.00 89.75 85 LYS A O 1
ATOM 716 N N . ILE A 1 86 ? -31.228 -2.122 33.138 1.00 89.56 86 ILE A N 1
ATOM 717 C CA . ILE A 1 86 ? -31.424 -1.407 34.405 1.00 89.56 86 ILE A CA 1
ATOM 718 C C . ILE A 1 86 ? -32.844 -0.834 34.508 1.00 89.56 86 ILE A C 1
ATOM 720 O O . ILE A 1 86 ? -33.451 -0.915 35.572 1.00 89.56 86 ILE A O 1
ATOM 724 N N . LYS A 1 87 ? -33.432 -0.350 33.404 1.00 90.12 87 LYS A N 1
ATOM 725 C CA . LYS A 1 87 ? -34.846 0.061 33.387 1.00 90.12 87 LYS A CA 1
ATOM 726 C C . LYS A 1 87 ? -35.789 -1.111 33.675 1.00 90.12 87 LYS A C 1
ATOM 728 O O . LYS A 1 87 ? -36.741 -0.955 34.426 1.00 90.12 87 LYS A O 1
ATOM 733 N N . GLU A 1 88 ? -35.511 -2.279 33.112 1.00 91.19 88 GLU A N 1
ATOM 734 C CA . GLU A 1 88 ? -36.296 -3.492 33.357 1.00 91.19 88 GLU A CA 1
ATOM 735 C C . GLU A 1 88 ? -36.225 -3.950 34.824 1.00 91.19 88 GLU A C 1
ATOM 737 O O . GLU A 1 88 ? -37.234 -4.349 35.401 1.00 91.19 88 GLU A O 1
ATOM 742 N N . LEU A 1 89 ? -35.057 -3.850 35.466 1.00 89.19 89 LEU A N 1
ATOM 743 C CA . LEU A 1 89 ? -34.900 -4.181 36.887 1.00 89.19 89 LEU A CA 1
ATOM 744 C C . LEU A 1 89 ? -35.712 -3.251 37.800 1.00 89.19 89 LEU A C 1
ATOM 746 O O . LEU A 1 89 ? -36.256 -3.715 38.804 1.00 89.19 89 LEU A O 1
ATOM 750 N N . LEU A 1 90 ? -35.816 -1.969 37.442 1.00 89.31 90 LEU A N 1
ATOM 751 C CA . LEU A 1 90 ? -36.666 -0.999 38.134 1.00 89.31 90 LEU A CA 1
ATOM 752 C C . LEU A 1 90 ? -38.149 -1.351 37.962 1.00 89.31 90 LEU A C 1
ATOM 754 O O . LEU A 1 90 ? -38.884 -1.409 38.945 1.00 89.31 90 LEU A O 1
ATOM 758 N N . ASP A 1 91 ? -38.571 -1.642 36.728 1.00 90.25 91 ASP A N 1
ATOM 759 C CA . ASP A 1 91 ? -39.958 -2.004 36.406 1.00 90.25 91 ASP A CA 1
ATOM 760 C C . ASP A 1 91 ? -40.389 -3.304 37.132 1.00 90.25 91 ASP A C 1
ATOM 762 O O . ASP A 1 91 ? -41.544 -3.443 37.536 1.00 90.25 91 ASP A O 1
ATOM 766 N N . ASN A 1 92 ? -39.449 -4.228 37.372 1.00 92.50 92 ASN A N 1
ATOM 767 C CA . ASN A 1 92 ? -39.662 -5.466 38.132 1.00 92.50 92 ASN A CA 1
ATOM 768 C C . ASN A 1 92 ? -39.578 -5.289 39.664 1.00 92.50 92 ASN A C 1
ATOM 770 O O . ASN A 1 92 ? -39.753 -6.262 40.400 1.00 92.50 92 ASN A O 1
ATOM 774 N N . GLY A 1 93 ? -39.282 -4.081 40.158 1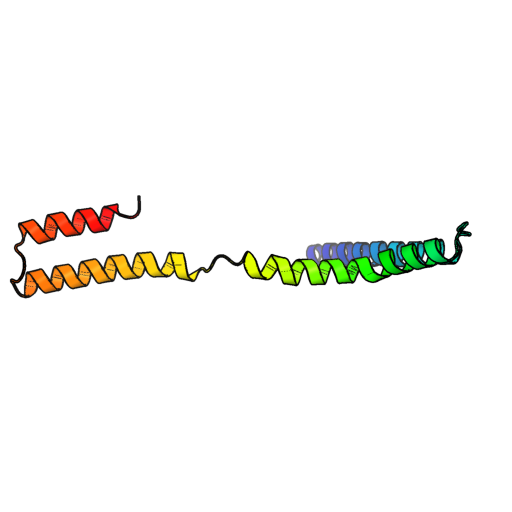.00 85.44 93 GLY A N 1
ATOM 775 C CA . GLY A 1 93 ? -39.127 -3.789 41.587 1.00 85.44 93 GLY A CA 1
ATOM 776 C C . GLY A 1 93 ? -37.894 -4.428 42.238 1.00 85.44 93 GLY A C 1
ATOM 777 O O . GLY A 1 93 ? -37.829 -4.516 43.462 1.00 85.44 93 GLY A O 1
ATOM 778 N N . ALA A 1 94 ? -36.931 -4.898 41.438 1.00 88.12 94 ALA A N 1
ATOM 779 C CA . ALA A 1 94 ? -35.695 -5.514 41.923 1.00 88.12 94 ALA A CA 1
ATOM 780 C C . ALA A 1 94 ? -34.677 -4.478 42.430 1.00 88.12 94 ALA A C 1
ATOM 782 O O . ALA A 1 94 ? -33.789 -4.826 43.205 1.00 88.12 94 ALA A O 1
ATOM 783 N N . ILE A 1 95 ? -34.811 -3.227 41.986 1.00 86.62 95 ILE A N 1
ATOM 784 C CA . ILE A 1 95 ? -34.000 -2.077 42.399 1.00 86.62 95 ILE A CA 1
ATOM 785 C C . ILE A 1 95 ?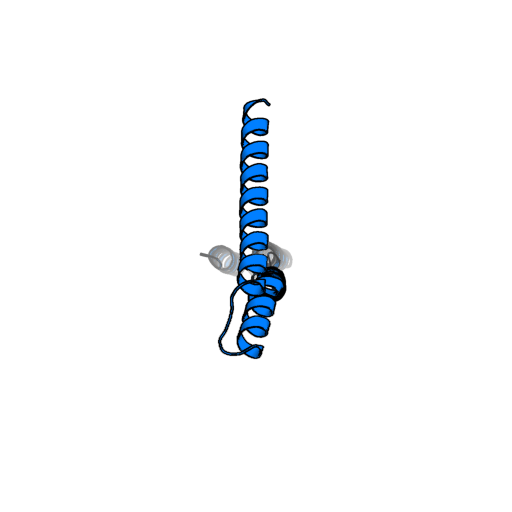 -34.906 -0.880 42.689 1.00 86.62 95 ILE A C 1
ATOM 787 O O . ILE A 1 95 ? -36.001 -0.763 42.132 1.00 86.62 95 ILE A O 1
ATOM 791 N N . SER A 1 96 ? -34.450 0.012 43.562 1.00 88.12 96 SER A N 1
ATOM 792 C CA . SER A 1 96 ? -35.151 1.254 43.893 1.00 88.12 96 SER A CA 1
ATOM 793 C C . SER A 1 96 ? -34.885 2.370 42.869 1.00 88.12 96 SER A C 1
ATOM 795 O O . SER A 1 96 ? -33.923 2.328 42.101 1.00 88.12 96 SER A O 1
ATOM 797 N N . GLN A 1 97 ? -35.737 3.402 42.869 1.00 86.19 97 GLN A N 1
ATOM 798 C CA . GLN A 1 97 ? -35.592 4.568 41.985 1.00 86.19 97 GLN A CA 1
ATOM 799 C C . GLN A 1 97 ? -34.266 5.315 42.217 1.00 86.19 97 GLN A C 1
ATOM 801 O O . GLN A 1 97 ? -33.637 5.759 41.258 1.00 86.19 97 GLN A O 1
ATOM 806 N N . GLU A 1 98 ? -33.816 5.411 43.471 1.00 86.38 98 GLU A N 1
ATOM 807 C CA . GLU A 1 98 ? -32.537 6.045 43.824 1.00 86.38 98 GLU A CA 1
ATOM 808 C C . GLU A 1 98 ? -31.335 5.269 43.261 1.00 86.38 98 GLU A C 1
ATOM 810 O O . GLU A 1 98 ? -30.391 5.872 42.751 1.00 86.38 98 GLU A O 1
ATOM 815 N N . GLU A 1 99 ? -31.382 3.932 43.277 1.00 85.38 99 GLU A N 1
ATOM 816 C CA . GLU A 1 99 ? -30.319 3.082 42.718 1.00 85.38 99 GLU A CA 1
ATOM 817 C C . GLU A 1 99 ? -30.276 3.137 41.182 1.00 85.38 99 GLU A C 1
ATOM 819 O O . GLU A 1 99 ? -29.199 3.129 40.584 1.00 85.38 99 GLU A O 1
ATOM 824 N N . PHE A 1 100 ? -31.437 3.246 40.529 1.00 90.00 100 PHE A N 1
ATOM 825 C CA . PHE A 1 100 ? -31.538 3.387 39.073 1.00 90.00 100 PHE A CA 1
ATOM 826 C C . PHE A 1 100 ? -30.886 4.682 38.561 1.00 90.00 100 PHE A C 1
ATOM 828 O O . PHE A 1 100 ? -30.184 4.673 37.545 1.00 90.00 100 PHE A O 1
ATOM 835 N N . GLU A 1 101 ? -31.113 5.802 39.248 1.00 88.06 101 GLU A N 1
ATOM 836 C CA . GLU A 1 101 ? -30.615 7.113 38.823 1.00 88.06 101 GLU A CA 1
ATOM 837 C C . GLU A 1 101 ? -29.090 7.221 38.940 1.00 88.06 101 GLU A C 1
ATOM 839 O O . GLU A 1 101 ? -28.443 7.684 37.995 1.00 88.06 101 GLU A O 1
ATOM 844 N N . ALA A 1 102 ? -28.513 6.690 40.023 1.00 88.44 102 ALA A N 1
ATOM 845 C CA . ALA A 1 102 ? -27.065 6.634 40.215 1.00 88.44 102 ALA A CA 1
ATOM 846 C C . ALA A 1 102 ? -26.358 5.790 39.134 1.00 88.44 102 ALA A C 1
ATOM 848 O O . ALA A 1 102 ? -25.313 6.180 38.605 1.00 88.44 102 ALA A O 1
ATOM 849 N N . GLU A 1 103 ? -26.935 4.644 38.758 1.00 86.00 103 GLU A N 1
ATOM 850 C CA . GLU A 1 103 ? -26.314 3.737 37.786 1.00 86.00 103 GLU A CA 1
ATOM 851 C C . GLU A 1 103 ? -26.463 4.248 36.338 1.00 86.00 103 GLU A C 1
ATOM 853 O O . GLU A 1 103 ? -25.549 4.108 35.520 1.00 86.00 103 GLU A O 1
ATOM 858 N N . LYS A 1 104 ? -27.577 4.922 36.019 1.00 86.44 104 LYS A N 1
ATOM 859 C CA . LYS A 1 104 ? -27.800 5.575 34.718 1.00 86.44 104 LYS A CA 1
ATOM 860 C C . LYS A 1 104 ? -26.768 6.670 34.435 1.00 86.44 104 LYS A C 1
ATOM 862 O O . LYS A 1 104 ? -26.243 6.732 33.322 1.00 86.44 104 LYS A O 1
ATOM 867 N N . GLU A 1 105 ? -26.488 7.529 35.413 1.00 88.12 105 GLU A N 1
ATOM 868 C CA . GLU A 1 105 ? -25.517 8.623 35.279 1.00 88.12 105 GLU A CA 1
ATOM 869 C C . GLU A 1 105 ? -24.101 8.082 35.040 1.00 88.12 105 GLU A C 1
ATOM 871 O O . GLU A 1 105 ? -23.389 8.518 34.132 1.00 88.12 105 GLU A O 1
ATOM 876 N N . LYS A 1 106 ? -23.731 7.042 35.789 1.00 86.12 106 LYS A N 1
ATOM 877 C CA . LYS A 1 106 ? -22.438 6.367 35.671 1.00 86.12 106 LYS A CA 1
ATOM 878 C C . LYS A 1 106 ? -22.236 5.692 34.314 1.00 86.12 106 LYS A C 1
ATOM 880 O O . LYS A 1 106 ? -21.134 5.728 33.771 1.00 86.12 106 LYS A O 1
ATOM 885 N N . ILE A 1 107 ? -23.282 5.086 33.751 1.00 84.56 107 ILE A N 1
ATOM 886 C CA . ILE A 1 107 ? -23.234 4.492 32.407 1.00 84.56 107 ILE A CA 1
ATOM 887 C C . ILE A 1 107 ? -23.113 5.584 31.344 1.00 84.56 107 ILE A C 1
ATOM 889 O O . ILE A 1 107 ? -22.365 5.406 30.384 1.00 84.56 107 ILE A O 1
ATOM 893 N N . LEU A 1 108 ? -23.806 6.716 31.510 1.00 83.62 108 LEU A N 1
ATOM 894 C CA . LEU A 1 108 ? -23.779 7.817 30.549 1.00 83.62 108 LEU A CA 1
ATOM 895 C C . LEU A 1 108 ? -22.394 8.483 30.458 1.00 83.62 108 LEU A C 1
ATOM 897 O O . LEU A 1 108 ? -21.952 8.741 29.342 1.00 83.62 108 LEU A O 1
ATOM 901 N N . ASN A 1 109 ? -21.691 8.646 31.583 1.00 84.25 109 ASN A N 1
ATOM 902 C CA . ASN A 1 109 ? -20.360 9.271 31.660 1.00 84.25 109 ASN A CA 1
ATOM 903 C C . ASN A 1 109 ? -19.170 8.316 31.419 1.00 84.25 109 ASN A C 1
ATOM 905 O O . ASN A 1 109 ? -18.025 8.735 31.530 1.00 84.25 109 ASN A O 1
ATOM 909 N N . ARG A 1 110 ? -19.384 7.026 31.117 1.00 76.25 110 ARG A N 1
ATOM 910 C CA . ARG A 1 110 ? -18.284 6.037 31.026 1.00 76.25 110 ARG A CA 1
ATOM 911 C C . ARG A 1 110 ? -17.376 6.176 29.789 1.00 76.25 110 ARG A C 1
ATOM 913 O O . ARG A 1 110 ? -16.403 5.433 29.693 1.00 76.25 110 ARG A O 1
ATOM 920 N N . ASP A 1 111 ? -17.691 7.070 28.853 1.00 62.47 111 ASP A N 1
ATOM 921 C CA . ASP A 1 111 ? -16.998 7.182 27.559 1.00 62.47 111 ASP A CA 1
ATOM 922 C C . ASP A 1 111 ? -16.383 8.577 27.287 1.00 62.47 111 ASP A C 1
ATOM 924 O O . ASP A 1 111 ? -15.899 8.796 26.174 1.00 62.47 111 ASP A O 1
ATOM 928 N N . ASP A 1 112 ? -16.360 9.470 28.290 1.00 49.81 112 ASP A N 1
ATOM 929 C CA . ASP A 1 112 ? -15.741 10.812 28.249 1.00 49.81 112 ASP A CA 1
ATOM 930 C C . ASP A 1 112 ? -14.498 10.877 29.161 1.00 49.81 112 ASP A C 1
ATOM 932 O O . ASP A 1 112 ? -13.489 11.502 28.753 1.00 49.81 112 ASP A O 1
#

Radius of gyration: 31.3 Å; chains: 1; bounding box: 74×31×65 Å

pLDDT: mean 84.62, std 11.09, range [49.81, 96.56]